Protein AF-A0A368GM92-F1 (afdb_monomer_lite)

Sequence (104 aa):
MFMFGYILSIFFFVFISDVSSAAGCPRLPEPEDGHIKYNSQLSSGTYEDGTIAKLWCELNRKEGPMYTTCVDGYWDPPELAKCERKGPKRRRFASAHVDLANIS

Structure (mmCIF, N/CA/C/O backbone):
data_AF-A0A368GM92-F1
#
_entry.id   AF-A0A368GM92-F1
#
loop_
_atom_site.group_PDB
_atom_site.id
_atom_site.type_symbol
_atom_site.label_atom_id
_atom_site.label_alt_id
_atom_site.label_comp_id
_atom_site.label_asym_id
_atom_site.label_entity_id
_atom_site.label_seq_id
_atom_site.pdbx_PDB_ins_code
_atom_site.Cartn_x
_atom_site.Cartn_y
_atom_site.Cartn_z
_atom_site.occupancy
_atom_site.B_iso_or_equiv
_atom_site.auth_seq_id
_atom_site.auth_comp_id
_atom_site.auth_asym_id
_atom_site.auth_atom_id
_atom_site.pdbx_PDB_model_num
ATOM 1 N N . MET A 1 1 ? 30.277 -4.573 -42.060 1.00 54.50 1 MET A N 1
ATOM 2 C CA . MET A 1 1 ? 30.085 -3.346 -41.252 1.00 54.50 1 MET A CA 1
ATOM 3 C C . MET A 1 1 ? 28.618 -2.917 -41.082 1.00 54.50 1 MET A C 1
ATOM 5 O O . MET A 1 1 ? 28.375 -2.046 -40.268 1.00 54.50 1 MET A O 1
ATOM 9 N N . PHE A 1 2 ? 27.640 -3.534 -41.770 1.00 51.84 2 PHE A N 1
ATOM 10 C CA . PHE A 1 2 ? 26.208 -3.179 -41.649 1.00 51.84 2 PHE A CA 1
ATOM 11 C C . PHE A 1 2 ? 25.396 -4.092 -40.711 1.00 51.84 2 PHE A C 1
ATOM 13 O O . PHE A 1 2 ? 24.411 -3.657 -40.125 1.00 51.84 2 PHE A O 1
ATOM 20 N N . MET A 1 3 ? 25.845 -5.334 -40.504 1.00 57.88 3 MET A N 1
ATOM 21 C CA . MET A 1 3 ? 25.155 -6.300 -39.636 1.00 57.88 3 MET A CA 1
ATOM 22 C C . MET A 1 3 ? 25.250 -5.941 -38.147 1.00 57.88 3 MET A C 1
ATOM 24 O O . MET A 1 3 ? 24.280 -6.107 -37.421 1.00 57.88 3 MET A O 1
ATOM 28 N N . PHE A 1 4 ? 26.372 -5.366 -37.698 1.00 58.12 4 PHE A N 1
ATOM 29 C CA . PHE A 1 4 ? 26.529 -4.913 -36.308 1.00 58.12 4 PHE A CA 1
ATOM 30 C C . PHE A 1 4 ? 25.575 -3.766 -35.947 1.00 58.12 4 PHE A C 1
ATOM 32 O O . PHE A 1 4 ? 25.064 -3.737 -34.834 1.00 58.12 4 PHE A O 1
ATOM 39 N N . GLY A 1 5 ? 25.283 -2.865 -36.893 1.00 66.75 5 GLY A N 1
ATOM 40 C CA . GLY A 1 5 ? 24.309 -1.788 -36.690 1.00 66.75 5 GLY A CA 1
ATOM 41 C C . GLY A 1 5 ? 22.873 -2.305 -36.595 1.00 66.75 5 GLY A C 1
ATOM 42 O O . GLY A 1 5 ? 22.107 -1.831 -35.764 1.00 66.75 5 GLY A O 1
ATOM 43 N N . TYR A 1 6 ? 22.528 -3.325 -37.388 1.00 71.25 6 TYR A N 1
ATOM 44 C CA . TYR A 1 6 ? 21.219 -3.976 -37.321 1.00 71.25 6 TYR A CA 1
ATOM 45 C C . TYR A 1 6 ? 21.043 -4.769 -36.023 1.00 71.25 6 TYR A C 1
ATOM 47 O O . TYR A 1 6 ? 20.008 -4.658 -35.378 1.00 71.25 6 TYR A O 1
ATOM 55 N N . ILE A 1 7 ? 22.081 -5.490 -35.587 1.00 71.50 7 ILE A N 1
ATOM 56 C CA . ILE A 1 7 ? 22.081 -6.213 -34.310 1.00 71.50 7 ILE A CA 1
ATOM 57 C C . ILE A 1 7 ? 21.937 -5.228 -33.144 1.00 71.50 7 ILE A C 1
ATOM 59 O O . ILE A 1 7 ? 21.058 -5.421 -32.319 1.00 71.50 7 ILE A O 1
ATOM 63 N N . LEU A 1 8 ? 22.711 -4.136 -33.100 1.00 69.69 8 LEU A N 1
ATOM 64 C CA . LEU A 1 8 ? 22.563 -3.103 -32.064 1.00 69.69 8 LEU A CA 1
ATOM 65 C C . LEU A 1 8 ? 21.188 -2.423 -32.106 1.00 69.69 8 LEU A C 1
ATOM 67 O O . LEU A 1 8 ? 20.628 -2.138 -31.055 1.00 69.69 8 LEU A O 1
ATOM 71 N N . SER A 1 9 ? 20.622 -2.207 -33.297 1.00 75.19 9 SER A N 1
ATOM 72 C CA . SER A 1 9 ? 19.274 -1.657 -33.451 1.00 75.19 9 SER A CA 1
ATOM 73 C C . SER A 1 9 ? 18.209 -2.624 -32.934 1.00 75.19 9 SER A C 1
ATOM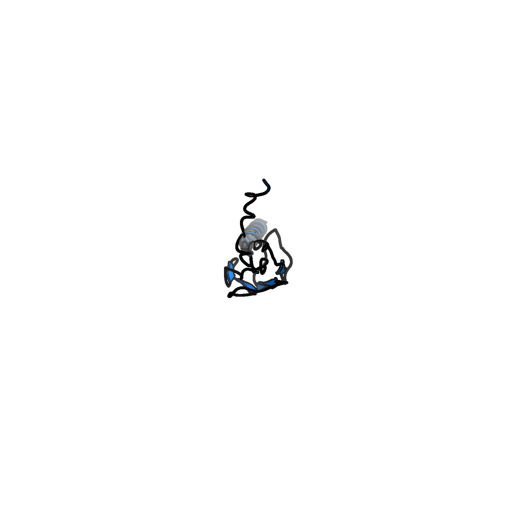 75 O O . SER A 1 9 ? 17.349 -2.200 -32.174 1.00 75.19 9 SER A O 1
ATOM 77 N N . ILE A 1 10 ? 18.294 -3.917 -33.255 1.00 73.44 10 ILE A N 1
ATOM 78 C CA . ILE A 1 10 ? 17.381 -4.938 -32.725 1.00 73.44 10 ILE A CA 1
ATOM 79 C C . ILE A 1 10 ? 17.542 -5.066 -31.215 1.00 73.44 10 ILE A C 1
ATOM 81 O O . ILE A 1 10 ? 16.542 -5.088 -30.513 1.00 73.44 10 ILE A O 1
ATOM 85 N N . PHE A 1 11 ? 18.772 -5.106 -30.700 1.00 69.44 11 PHE A N 1
ATOM 86 C CA . PHE A 1 11 ? 19.016 -5.144 -29.260 1.00 69.44 11 PHE A CA 1
ATOM 87 C C . PHE A 1 11 ? 18.445 -3.910 -28.567 1.00 69.44 11 PHE A C 1
ATOM 89 O O . PHE A 1 11 ? 17.847 -4.070 -27.519 1.00 69.44 11 PHE A O 1
ATOM 96 N N . PHE A 1 12 ? 18.551 -2.718 -29.159 1.00 68.25 12 PHE A N 1
ATOM 97 C CA . PHE A 1 12 ? 17.944 -1.489 -28.643 1.00 68.25 12 PHE A CA 1
ATOM 98 C C . PHE A 1 12 ? 16.408 -1.533 -28.697 1.00 68.25 12 PHE A C 1
ATOM 100 O O . PHE A 1 12 ? 15.756 -1.180 -27.725 1.00 68.25 12 PHE A O 1
ATOM 107 N N . PHE A 1 13 ? 15.816 -2.028 -29.788 1.00 65.06 13 PHE A N 1
ATOM 108 C CA . PHE A 1 13 ? 14.363 -2.209 -29.908 1.00 65.06 13 PHE A CA 1
ATOM 109 C C . PHE A 1 13 ? 13.815 -3.257 -28.930 1.00 65.06 13 PHE A C 1
ATOM 111 O O . PHE A 1 13 ? 12.747 -3.052 -28.357 1.00 65.06 13 PHE A O 1
ATOM 118 N N . VAL A 1 14 ? 14.545 -4.353 -28.710 1.00 65.38 14 VAL A N 1
ATOM 119 C CA . VAL A 1 14 ? 14.199 -5.381 -27.720 1.00 65.38 14 VAL A CA 1
ATOM 120 C C . VAL A 1 14 ? 14.374 -4.824 -26.304 1.00 65.38 14 VAL A C 1
ATOM 122 O O . VAL A 1 14 ? 13.421 -4.930 -25.544 1.00 65.38 14 VAL A O 1
ATOM 125 N N . PHE A 1 15 ? 15.478 -4.113 -26.013 1.00 58.56 15 PHE A N 1
ATOM 126 C CA . PHE A 1 15 ? 15.723 -3.428 -24.728 1.00 58.56 15 PHE A CA 1
ATOM 127 C C . PHE A 1 15 ? 14.651 -2.391 -24.368 1.00 58.56 15 PHE A C 1
ATOM 129 O O . PHE A 1 15 ? 14.338 -2.172 -23.205 1.00 58.56 15 PHE A O 1
ATOM 136 N N . ILE A 1 16 ? 14.091 -1.700 -25.365 1.00 56.91 16 ILE A N 1
ATOM 137 C CA . ILE A 1 16 ? 13.002 -0.739 -25.133 1.00 56.91 16 ILE A CA 1
ATOM 138 C C . ILE A 1 16 ? 11.668 -1.464 -24.916 1.00 56.91 16 ILE A C 1
ATOM 140 O O . ILE A 1 16 ? 10.778 -0.912 -24.283 1.00 56.91 16 ILE A O 1
ATOM 144 N N . SER A 1 17 ? 11.513 -2.693 -25.411 1.00 51.81 17 SER A N 1
ATOM 145 C CA . SER A 1 17 ? 10.271 -3.463 -25.272 1.00 51.81 17 SER A CA 1
ATOM 146 C C . SER A 1 17 ? 10.161 -4.174 -23.918 1.00 51.81 17 SER A C 1
ATOM 148 O O . SER A 1 17 ? 9.051 -4.496 -23.502 1.00 51.81 17 SER A O 1
ATOM 150 N N . ASP A 1 18 ? 11.281 -4.393 -23.213 1.00 50.94 18 ASP A N 1
ATOM 151 C CA . ASP A 1 18 ? 11.298 -4.856 -21.817 1.00 50.94 18 ASP A CA 1
ATOM 152 C C . ASP A 1 18 ? 11.255 -3.734 -20.777 1.00 50.94 18 ASP A C 1
ATOM 154 O O . ASP A 1 18 ? 11.234 -4.027 -19.578 1.00 50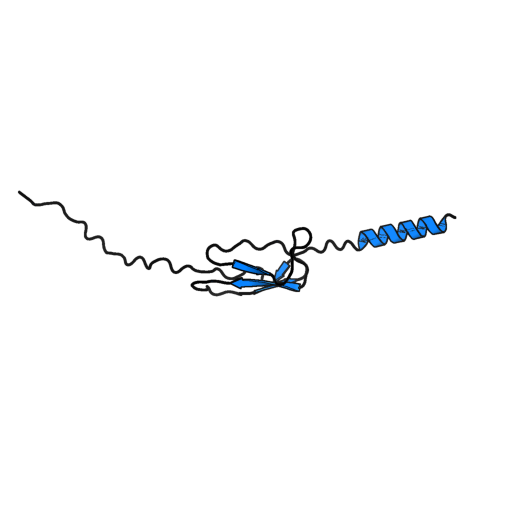.94 18 ASP A O 1
ATOM 158 N N . VAL A 1 19 ? 10.995 -2.486 -21.198 1.00 56.41 19 VAL A N 1
ATOM 159 C CA . VAL A 1 19 ? 10.126 -1.637 -20.378 1.00 56.41 19 VAL A CA 1
ATOM 160 C C . VAL A 1 19 ? 8.717 -2.230 -20.474 1.00 56.41 19 VAL A C 1
ATOM 162 O O . VAL A 1 19 ? 7.774 -1.668 -21.022 1.00 56.41 19 VAL A O 1
ATOM 165 N N . SER A 1 20 ? 8.559 -3.419 -19.880 1.00 52.44 20 SER A N 1
ATOM 166 C CA . SER A 1 20 ? 7.359 -3.686 -19.118 1.00 52.44 20 SER A CA 1
ATOM 167 C C . SER A 1 20 ? 7.230 -2.426 -18.294 1.00 52.44 20 SER A C 1
ATOM 169 O O . SER A 1 20 ? 8.059 -2.161 -17.423 1.00 52.44 20 SER A O 1
ATOM 171 N N . SER A 1 21 ? 6.304 -1.556 -18.680 1.00 55.44 21 SER A N 1
ATOM 172 C CA . SER A 1 21 ? 5.784 -0.563 -17.775 1.00 55.44 21 SER A CA 1
ATOM 173 C C . SER A 1 21 ? 5.344 -1.413 -16.605 1.00 55.44 21 SER A C 1
ATOM 175 O O . SER A 1 21 ? 4.285 -2.032 -16.682 1.00 55.44 21 SER A O 1
ATOM 177 N N . ALA A 1 22 ? 6.235 -1.590 -15.627 1.00 59.31 22 ALA A N 1
ATOM 178 C CA . ALA A 1 22 ? 5.928 -2.218 -14.374 1.00 59.31 22 ALA A CA 1
ATOM 179 C C . ALA A 1 22 ? 4.845 -1.293 -13.865 1.00 59.31 22 ALA A C 1
ATOM 181 O O . ALA A 1 22 ? 5.126 -0.180 -13.414 1.00 59.31 22 ALA A O 1
ATOM 182 N N . ALA A 1 23 ? 3.601 -1.666 -14.154 1.00 70.00 23 ALA A N 1
ATOM 183 C CA . ALA A 1 23 ? 2.439 -0.990 -13.661 1.00 70.00 23 ALA A CA 1
ATOM 184 C C . ALA A 1 23 ? 2.557 -1.286 -12.180 1.00 70.00 23 ALA A C 1
ATOM 186 O O . ALA A 1 23 ? 2.238 -2.372 -11.725 1.00 70.00 23 ALA A O 1
ATOM 187 N N . GLY A 1 24 ? 3.256 -0.414 -11.469 1.00 85.06 24 GLY A N 1
ATOM 188 C CA . GLY A 1 24 ? 3.388 -0.534 -10.045 1.00 85.06 24 GLY A CA 1
ATOM 189 C C . GLY A 1 24 ? 2.077 -0.080 -9.439 1.00 85.06 24 GLY A C 1
ATOM 190 O O . GLY A 1 24 ? 1.365 0.762 -9.999 1.00 85.06 24 GLY A O 1
ATOM 191 N N . CYS A 1 25 ? 1.754 -0.603 -8.269 1.00 89.81 25 CYS A N 1
ATOM 192 C CA . CYS A 1 25 ? 0.545 -0.183 -7.599 1.00 89.81 25 CYS A CA 1
ATOM 193 C C . CYS A 1 25 ? 0.666 1.283 -7.155 1.00 89.81 25 CYS A C 1
ATOM 195 O O . CYS A 1 25 ? 1.715 1.700 -6.639 1.00 89.81 25 CYS A O 1
ATOM 197 N N . PRO A 1 26 ? -0.393 2.092 -7.326 1.00 90.50 26 PRO A N 1
ATOM 198 C CA . PRO A 1 26 ? -0.382 3.479 -6.891 1.00 90.50 26 PRO A CA 1
ATOM 199 C C . PRO A 1 26 ? -0.311 3.560 -5.367 1.00 90.50 26 PRO A C 1
ATOM 201 O O . PRO A 1 26 ? -0.679 2.628 -4.650 1.00 90.50 26 PRO A O 1
ATOM 204 N N . ARG A 1 27 ? 0.124 4.703 -4.839 1.00 88.88 27 ARG A N 1
ATOM 205 C CA . ARG A 1 27 ? 0.107 4.925 -3.391 1.00 88.88 27 ARG A CA 1
ATOM 206 C C . ARG A 1 27 ? -1.331 4.905 -2.866 1.00 88.88 27 ARG A C 1
ATOM 208 O O . ARG A 1 27 ? -2.182 5.628 -3.380 1.00 88.88 27 ARG A O 1
ATOM 215 N N . LEU A 1 28 ? -1.590 4.103 -1.831 1.00 87.69 28 LEU A N 1
ATOM 216 C CA . LEU A 1 28 ? -2.894 4.095 -1.166 1.00 87.69 28 LEU A CA 1
ATOM 217 C C . LEU A 1 28 ? -3.098 5.411 -0.397 1.00 87.69 28 LEU A C 1
ATOM 219 O O . LEU A 1 28 ? -2.130 5.949 0.157 1.00 87.69 28 LEU A O 1
ATOM 223 N N . PRO A 1 29 ? -4.335 5.935 -0.347 1.00 85.38 29 PRO A N 1
ATOM 224 C CA . PRO A 1 29 ? -4.650 7.127 0.430 1.00 85.38 29 PRO A CA 1
ATOM 225 C C . PRO A 1 29 ? -4.394 6.884 1.922 1.00 85.38 29 PRO A C 1
ATOM 227 O O . PRO A 1 29 ? -4.712 5.819 2.453 1.00 85.38 29 PRO A O 1
ATOM 230 N N . GLU A 1 30 ? -3.821 7.88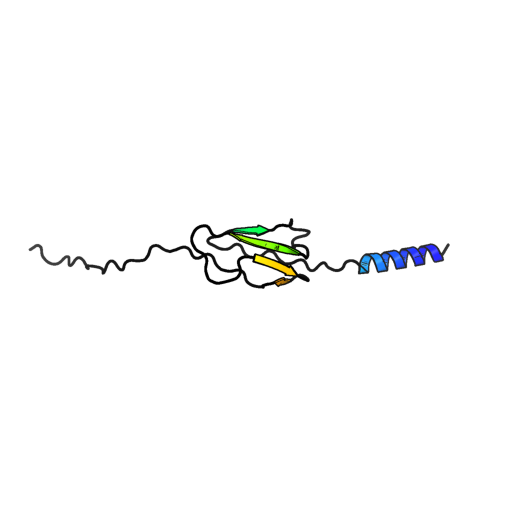2 2.597 1.00 81.06 30 GLU A N 1
ATOM 231 C CA . GLU A 1 30 ? -3.572 7.816 4.039 1.00 81.06 30 GLU A CA 1
ATOM 232 C C . GLU A 1 30 ? -4.921 7.831 4.795 1.00 81.06 30 GLU A C 1
ATOM 234 O O . GLU A 1 30 ? -5.763 8.692 4.523 1.00 81.06 30 GLU A O 1
ATOM 239 N N . PRO A 1 31 ? -5.172 6.886 5.715 1.00 79.38 31 PRO A N 1
ATOM 240 C CA . PRO A 1 31 ? -6.408 6.848 6.494 1.00 79.38 31 PRO A CA 1
ATOM 241 C C . PRO A 1 31 ? -6.412 7.914 7.607 1.00 79.38 31 PRO A C 1
ATOM 243 O O . PRO A 1 31 ? -5.379 8.197 8.199 1.00 79.38 31 PRO A O 1
ATOM 246 N N . GLU A 1 32 ? -7.584 8.472 7.945 1.00 75.88 32 GLU A N 1
ATOM 247 C CA . GLU A 1 32 ? -7.709 9.580 8.922 1.00 75.88 32 GLU A CA 1
ATOM 248 C C . GLU A 1 32 ? -7.259 9.229 10.356 1.00 75.88 32 GLU A C 1
ATOM 250 O O . GLU A 1 32 ? -6.811 10.104 11.091 1.00 75.88 32 GLU A O 1
ATOM 255 N N . ASP A 1 33 ? -7.363 7.958 10.755 1.00 78.25 33 ASP A N 1
ATOM 256 C CA . ASP A 1 33 ? -7.081 7.481 12.121 1.00 78.25 33 ASP A CA 1
ATOM 257 C C . ASP A 1 33 ? -6.139 6.257 12.131 1.00 78.25 33 ASP A C 1
ATOM 259 O O . ASP A 1 33 ? -6.220 5.373 12.994 1.00 78.25 33 ASP A O 1
ATOM 263 N N . GLY A 1 34 ? -5.265 6.162 11.128 1.00 82.31 34 GLY A N 1
ATOM 264 C CA . GLY A 1 34 ? -4.285 5.088 11.008 1.00 82.31 34 GLY A CA 1
ATOM 265 C C . GLY A 1 34 ? -3.097 5.478 10.141 1.00 82.31 34 GLY A C 1
ATOM 266 O O . GLY A 1 34 ? -3.021 6.590 9.635 1.00 82.31 34 GLY A O 1
ATOM 267 N N . HIS A 1 35 ? -2.176 4.541 9.950 1.00 87.94 35 HIS A N 1
ATOM 268 C CA . HIS A 1 35 ? -1.074 4.703 9.006 1.00 87.94 35 HIS A CA 1
ATOM 269 C C . HIS A 1 35 ? -0.832 3.408 8.234 1.00 87.94 35 HIS A C 1
ATOM 271 O O . HIS A 1 35 ? -0.993 2.306 8.772 1.00 87.94 35 HIS A O 1
ATOM 277 N N . ILE A 1 36 ? -0.444 3.529 6.965 1.00 90.38 36 ILE A N 1
ATOM 278 C CA . ILE A 1 36 ? -0.143 2.376 6.106 1.00 90.38 36 ILE A CA 1
ATOM 279 C C . ILE A 1 36 ? 1.372 2.163 6.056 1.00 90.38 36 ILE A C 1
ATOM 281 O O . ILE A 1 36 ? 2.134 3.055 5.689 1.00 90.38 36 ILE A O 1
ATOM 285 N N . LYS A 1 37 ? 1.822 0.956 6.409 1.00 91.38 37 LYS A N 1
ATOM 286 C CA . LYS A 1 37 ? 3.222 0.534 6.288 1.00 91.38 37 LYS A CA 1
ATOM 287 C C . LYS A 1 37 ? 3.405 -0.360 5.077 1.00 91.38 37 LYS A C 1
ATOM 289 O O . LYS A 1 37 ? 2.761 -1.399 4.972 1.00 91.38 37 LYS A O 1
ATOM 294 N N . TYR A 1 38 ? 4.335 0.015 4.217 1.00 92.50 38 TYR A N 1
ATOM 295 C CA . TYR A 1 38 ? 4.713 -0.761 3.045 1.00 92.50 38 TYR A CA 1
ATOM 296 C C . TYR A 1 38 ? 5.986 -1.549 3.345 1.00 92.50 38 TYR A C 1
ATOM 298 O O . TYR A 1 38 ? 6.883 -1.046 4.021 1.00 92.50 38 TYR A O 1
ATOM 306 N N . ASN A 1 39 ? 6.062 -2.786 2.857 1.00 92.75 39 ASN A N 1
ATOM 307 C CA . ASN A 1 39 ? 7.274 -3.605 2.953 1.00 92.75 39 ASN A CA 1
ATOM 308 C C . ASN A 1 39 ? 8.355 -3.194 1.936 1.00 92.75 39 ASN A C 1
ATOM 310 O O . ASN A 1 39 ? 9.526 -3.503 2.127 1.00 92.75 39 ASN A O 1
ATOM 314 N N . SER A 1 40 ? 7.963 -2.509 0.860 1.00 89.44 40 SER A N 1
ATOM 315 C CA . SER A 1 40 ? 8.871 -2.064 -0.197 1.00 89.44 40 SER A CA 1
ATOM 316 C C . SER A 1 40 ? 8.975 -0.542 -0.246 1.00 89.44 40 SER A C 1
ATOM 318 O O . SER A 1 40 ? 8.101 0.181 0.246 1.00 89.44 40 SER A O 1
ATOM 320 N N . GLN A 1 41 ? 10.059 -0.061 -0.849 1.00 85.81 41 GLN A N 1
ATOM 321 C CA . GLN A 1 41 ? 10.256 1.354 -1.133 1.00 85.81 41 GLN A CA 1
ATOM 322 C C . GLN A 1 41 ? 9.481 1.751 -2.390 1.00 85.81 41 GLN A C 1
ATOM 324 O O . GLN A 1 41 ? 9.259 0.946 -3.290 1.00 85.81 41 GLN A O 1
ATOM 329 N N . LEU A 1 42 ? 9.066 3.015 -2.442 1.00 85.81 42 LEU A N 1
ATOM 330 C CA . LEU A 1 42 ? 8.384 3.555 -3.609 1.00 85.81 42 LEU A CA 1
ATOM 331 C C . LEU A 1 42 ? 9.403 3.730 -4.746 1.00 85.81 42 LEU A C 1
ATOM 333 O O . LEU A 1 42 ? 10.338 4.521 -4.614 1.00 85.81 42 LEU A O 1
ATOM 337 N N . SER A 1 43 ? 9.212 3.012 -5.849 1.00 81.00 43 SER A N 1
ATOM 338 C CA . SER A 1 43 ? 10.075 3.054 -7.029 1.00 81.00 43 SER A CA 1
ATOM 339 C C . SER A 1 43 ? 9.393 3.884 -8.113 1.00 81.00 43 SER A C 1
ATOM 341 O O . SER A 1 43 ? 8.278 3.589 -8.539 1.00 81.00 43 SER A O 1
ATOM 343 N N . SER A 1 44 ? 10.022 4.984 -8.531 1.00 81.12 44 SER A N 1
ATOM 344 C CA . SER A 1 44 ? 9.506 5.840 -9.616 1.00 81.12 44 SER A CA 1
ATOM 345 C C . SER A 1 44 ? 8.054 6.330 -9.423 1.00 81.12 44 SER A C 1
ATOM 347 O O . SER A 1 44 ? 7.338 6.571 -10.389 1.00 81.12 44 SER A O 1
ATOM 349 N N . GLY A 1 45 ? 7.607 6.482 -8.169 1.00 83.31 45 GLY A N 1
ATOM 350 C CA . GLY A 1 45 ? 6.253 6.942 -7.828 1.00 83.31 45 GLY A CA 1
ATOM 351 C C . GLY A 1 45 ? 5.193 5.841 -7.683 1.00 83.31 45 GLY A C 1
ATOM 352 O O . GLY A 1 45 ? 4.055 6.157 -7.341 1.00 83.31 45 GLY A O 1
ATOM 353 N N . THR A 1 46 ? 5.556 4.569 -7.867 1.00 88.75 46 THR A N 1
ATOM 354 C CA . THR A 1 46 ? 4.665 3.408 -7.693 1.00 88.75 46 THR A CA 1
ATOM 355 C C . THR A 1 46 ? 5.330 2.301 -6.868 1.00 88.75 46 THR A C 1
ATOM 357 O O . THR A 1 46 ? 6.534 2.338 -6.610 1.00 88.75 46 THR A O 1
ATOM 360 N N . TYR A 1 47 ? 4.543 1.347 -6.374 1.00 90.38 47 TYR A N 1
ATOM 361 C CA . TYR A 1 47 ? 5.048 0.183 -5.647 1.00 90.38 47 TYR A CA 1
ATOM 362 C C . TYR A 1 47 ? 5.230 -1.000 -6.588 1.00 90.38 47 TYR A C 1
ATOM 364 O O . TYR A 1 47 ? 4.338 -1.297 -7.374 1.00 90.38 47 TYR A O 1
ATOM 372 N N . GLU A 1 48 ? 6.363 -1.688 -6.490 1.00 89.56 48 GLU A N 1
ATOM 373 C CA . GLU A 1 48 ? 6.618 -2.884 -7.296 1.00 89.56 48 GLU A CA 1
ATOM 374 C C . GLU A 1 48 ? 5.657 -4.026 -6.936 1.00 89.56 48 GLU A C 1
ATOM 376 O O . GLU A 1 48 ? 5.135 -4.096 -5.814 1.00 89.56 48 GLU A O 1
ATOM 381 N N . ASP A 1 49 ? 5.446 -4.927 -7.894 1.00 89.81 49 ASP A N 1
ATOM 382 C CA . ASP A 1 49 ? 4.693 -6.162 -7.692 1.00 89.81 49 ASP A CA 1
ATOM 383 C C . ASP A 1 49 ? 5.229 -6.958 -6.486 1.00 89.81 49 ASP A C 1
ATOM 385 O O . ASP A 1 49 ? 6.423 -6.948 -6.178 1.00 89.81 49 ASP A O 1
ATOM 389 N N . GLY A 1 50 ? 4.329 -7.587 -5.734 1.00 90.19 50 GLY A N 1
ATOM 390 C CA . GLY A 1 50 ? 4.645 -8.276 -4.485 1.00 90.19 50 GLY A CA 1
ATOM 391 C C . GLY A 1 50 ? 4.822 -7.351 -3.276 1.00 90.19 50 GLY A C 1
ATOM 392 O O . GLY A 1 50 ? 5.041 -7.829 -2.158 1.00 90.19 50 GLY A O 1
ATOM 393 N N . THR A 1 51 ? 4.695 -6.027 -3.435 1.00 92.94 51 THR A N 1
ATOM 394 C CA . THR A 1 51 ? 4.691 -5.112 -2.287 1.00 92.94 51 THR A CA 1
ATOM 395 C C . THR A 1 51 ? 3.481 -5.374 -1.400 1.00 92.94 51 THR A C 1
ATOM 397 O O . THR A 1 51 ? 2.344 -5.322 -1.851 1.00 92.94 51 THR A O 1
ATOM 400 N N . ILE A 1 52 ? 3.717 -5.570 -0.103 1.00 93.62 52 ILE A N 1
ATOM 401 C CA . ILE A 1 52 ? 2.649 -5.717 0.889 1.00 93.62 52 ILE A CA 1
ATOM 402 C C . ILE A 1 52 ? 2.452 -4.386 1.614 1.00 93.62 52 ILE A C 1
ATOM 404 O O . ILE A 1 52 ? 3.388 -3.865 2.231 1.00 93.62 52 ILE A O 1
ATOM 408 N N . ALA A 1 53 ? 1.228 -3.866 1.579 1.00 93.12 53 ALA A N 1
ATOM 409 C CA . ALA A 1 53 ? 0.786 -2.718 2.358 1.00 93.12 53 ALA A CA 1
ATOM 410 C C . ALA A 1 53 ? -0.030 -3.199 3.565 1.00 93.12 53 ALA A C 1
ATOM 412 O O . ALA A 1 53 ? -1.015 -3.920 3.421 1.00 93.12 53 ALA A O 1
ATOM 413 N N . LYS A 1 54 ? 0.386 -2.812 4.772 1.00 91.69 54 LYS A N 1
ATOM 414 C CA . LYS A 1 54 ? -0.237 -3.186 6.045 1.00 91.69 54 LYS A CA 1
ATOM 415 C C . LYS A 1 54 ? -0.802 -1.953 6.738 1.00 91.69 54 LYS A C 1
ATOM 417 O O . LYS A 1 54 ? -0.064 -1.026 7.064 1.00 91.69 54 LYS A O 1
ATOM 422 N N . LEU A 1 55 ? -2.096 -1.977 7.017 1.00 90.00 55 LEU A N 1
ATOM 423 C CA . LEU A 1 55 ? -2.795 -0.948 7.770 1.00 90.00 55 LEU A CA 1
ATOM 424 C C . LEU A 1 55 ? -2.571 -1.119 9.277 1.00 90.00 55 LEU A C 1
ATOM 426 O O . LEU A 1 55 ? -2.787 -2.199 9.838 1.00 90.00 55 LEU A O 1
ATOM 430 N N . TRP A 1 56 ? -2.196 -0.029 9.941 1.00 86.50 56 TRP A N 1
ATOM 431 C CA . TRP A 1 56 ? -2.102 0.064 11.392 1.00 86.50 56 TRP A CA 1
ATOM 432 C C . TRP A 1 56 ? -3.120 1.073 11.934 1.00 86.50 56 TRP A C 1
ATOM 434 O O . TRP A 1 56 ? -3.127 2.228 11.518 1.00 86.50 56 TRP A O 1
ATOM 444 N N . CYS A 1 57 ? -3.958 0.642 12.881 1.00 85.19 57 CYS A N 1
ATOM 445 C CA . CYS A 1 57 ? -4.935 1.492 13.569 1.00 85.19 57 CYS A CA 1
ATOM 446 C C . CYS A 1 57 ? -4.609 1.542 15.069 1.00 85.19 57 CYS A C 1
ATOM 448 O O . CYS A 1 57 ? -4.359 0.497 15.669 1.00 85.19 57 CYS A O 1
ATOM 450 N N . GLU A 1 58 ? -4.665 2.723 15.686 1.00 77.75 58 GLU A N 1
ATOM 451 C CA . GLU A 1 58 ? -4.330 2.908 17.112 1.00 77.75 58 GLU A CA 1
ATOM 452 C C . GLU A 1 58 ? -5.511 2.665 18.065 1.00 77.75 58 GLU A C 1
ATOM 454 O O . GLU A 1 58 ? -5.311 2.307 19.223 1.00 77.75 58 GLU A O 1
ATOM 459 N N . LEU A 1 59 ? -6.748 2.853 17.591 1.00 75.25 59 LEU A N 1
ATOM 460 C CA . LEU A 1 59 ? -7.945 2.836 18.438 1.00 75.25 59 LEU A CA 1
ATOM 461 C C . LEU A 1 59 ? -8.801 1.590 18.231 1.00 75.25 59 LEU A C 1
ATOM 463 O O . LEU A 1 59 ? -8.880 0.725 19.099 1.00 75.25 59 LEU A O 1
ATOM 467 N N . ASN A 1 60 ? -9.528 1.541 17.114 1.00 71.31 60 ASN A N 1
ATOM 468 C CA . ASN A 1 60 ? -10.405 0.435 16.761 1.00 71.31 60 ASN A CA 1
ATOM 469 C C . ASN A 1 60 ? -10.397 0.258 15.241 1.00 71.31 60 ASN A C 1
ATOM 471 O O . ASN A 1 60 ? -10.138 1.181 14.465 1.00 71.31 60 ASN A O 1
ATOM 475 N N . ARG A 1 61 ? -10.679 -0.971 14.838 1.00 73.69 61 ARG A N 1
ATOM 476 C CA . ARG A 1 61 ? -10.610 -1.465 13.472 1.00 73.69 61 ARG A CA 1
ATOM 477 C C . ARG A 1 61 ? -12.022 -1.817 13.018 1.00 73.69 61 ARG A C 1
ATOM 479 O O . ARG A 1 61 ? -12.717 -2.506 13.761 1.00 73.69 61 ARG A O 1
ATOM 486 N N . LYS A 1 62 ? -12.431 -1.389 11.823 1.00 74.81 62 LYS A N 1
ATOM 487 C CA . LYS A 1 62 ? -13.678 -1.858 11.202 1.00 74.81 62 LYS A CA 1
ATOM 488 C C . LYS A 1 62 ? -13.478 -3.214 10.510 1.00 74.81 62 LYS A C 1
ATOM 490 O O . LYS A 1 62 ? -12.349 -3.606 10.222 1.00 74.81 62 LYS A O 1
ATOM 495 N N . GLU A 1 63 ? -14.566 -3.926 10.239 1.00 76.88 63 GLU A N 1
ATOM 496 C CA . GLU A 1 63 ? -14.547 -5.147 9.426 1.00 76.88 63 GLU A CA 1
ATOM 497 C C . GLU A 1 63 ? -13.965 -4.872 8.030 1.00 76.88 63 GLU A C 1
ATOM 499 O O . GLU A 1 63 ? -14.360 -3.917 7.358 1.00 76.88 63 GLU A O 1
ATOM 504 N N . GLY A 1 64 ? -12.991 -5.691 7.629 1.00 81.56 64 GLY A N 1
ATOM 505 C CA . GLY A 1 64 ? -12.284 -5.590 6.355 1.00 81.56 64 GLY A CA 1
ATOM 506 C C . GLY A 1 64 ? -10.836 -6.099 6.435 1.00 81.56 64 GLY A C 1
ATOM 507 O O . GLY A 1 64 ? -10.331 -6.394 7.526 1.00 81.56 64 GLY A O 1
ATOM 508 N N . PRO A 1 65 ? -10.147 -6.203 5.288 1.00 86.56 65 PRO A N 1
ATOM 509 C CA . PRO A 1 65 ? -8.762 -6.656 5.218 1.00 86.56 65 PRO A CA 1
ATOM 510 C C . PRO A 1 65 ? -7.789 -5.597 5.763 1.00 86.56 65 PRO A C 1
ATOM 512 O O . PRO A 1 65 ? -7.922 -4.399 5.523 1.00 86.56 65 PRO A O 1
ATOM 515 N N . MET A 1 66 ? -6.793 -6.050 6.529 1.00 88.38 66 MET A N 1
ATOM 516 C CA . MET A 1 66 ? -5.728 -5.204 7.109 1.00 88.38 66 MET A CA 1
ATOM 517 C C . MET A 1 66 ? -4.501 -5.070 6.227 1.00 88.38 66 MET A C 1
ATOM 519 O O . MET A 1 66 ? -3.594 -4.299 6.532 1.00 88.38 66 MET A O 1
ATOM 523 N N . TYR A 1 67 ? -4.408 -5.928 5.229 1.00 91.88 67 TYR A N 1
ATOM 524 C CA . TYR A 1 67 ? -3.264 -6.035 4.359 1.00 91.88 67 TYR A CA 1
ATOM 525 C C . TYR A 1 67 ? -3.769 -6.156 2.933 1.00 91.88 67 TYR A C 1
ATOM 527 O O . TYR A 1 67 ? -4.843 -6.708 2.698 1.00 91.88 67 TYR A O 1
ATOM 535 N N . THR A 1 68 ? -2.984 -5.625 2.013 1.00 93.94 68 THR A N 1
ATOM 536 C CA . THR A 1 68 ? -3.180 -5.784 0.580 1.00 93.94 68 THR A CA 1
ATOM 537 C C . THR A 1 68 ? -1.825 -5.984 -0.075 1.00 93.94 68 THR A C 1
ATOM 539 O O . THR A 1 68 ? -0.806 -5.487 0.421 1.00 93.94 68 THR A O 1
ATOM 542 N N . THR A 1 69 ? -1.809 -6.776 -1.135 1.00 94.38 69 THR A N 1
ATOM 543 C CA . THR A 1 69 ? -0.610 -7.112 -1.892 1.00 94.38 69 THR A CA 1
ATOM 544 C C . THR A 1 69 ? -0.728 -6.491 -3.268 1.00 94.38 69 THR A C 1
ATOM 546 O O . THR A 1 69 ? -1.787 -6.546 -3.884 1.00 94.38 69 THR A O 1
ATOM 549 N N . CYS A 1 70 ? 0.348 -5.881 -3.744 1.00 92.81 70 CYS A N 1
ATOM 550 C CA . CYS A 1 70 ? 0.427 -5.423 -5.117 1.00 92.81 70 CYS A CA 1
ATOM 551 C C . CYS A 1 70 ? 0.581 -6.640 -6.030 1.00 92.81 70 CYS A C 1
ATOM 553 O O . CYS A 1 70 ? 1.554 -7.376 -5.881 1.00 92.81 70 CYS A O 1
ATOM 555 N N . VAL A 1 71 ? -0.384 -6.862 -6.918 1.00 91.38 71 VAL A N 1
ATOM 556 C CA . VAL A 1 71 ? -0.398 -7.956 -7.890 1.00 91.38 71 VAL A CA 1
ATOM 557 C C .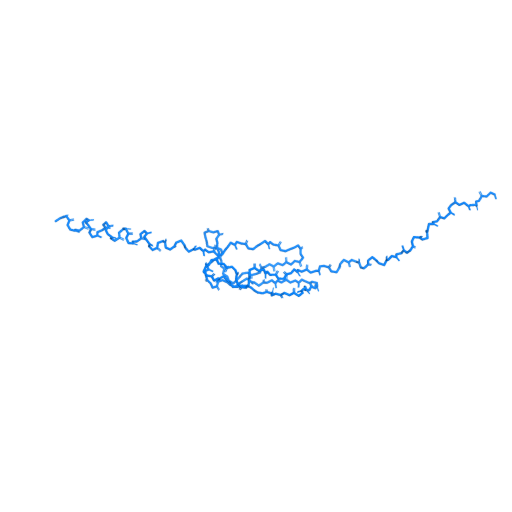 VAL A 1 71 ? -0.749 -7.376 -9.256 1.00 91.38 71 VAL A C 1
ATOM 559 O O . VAL A 1 71 ? -1.826 -6.809 -9.435 1.00 91.38 71 VAL A O 1
ATOM 562 N N . ASP A 1 72 ? 0.168 -7.493 -10.212 1.00 88.19 72 ASP A N 1
ATOM 563 C CA . ASP A 1 72 ? 0.031 -7.009 -11.592 1.00 88.19 72 ASP A CA 1
ATOM 564 C C . ASP A 1 72 ? -0.342 -5.509 -11.668 1.00 88.19 72 ASP A C 1
ATOM 566 O O . ASP A 1 72 ? -1.094 -5.060 -12.527 1.00 88.19 72 ASP A O 1
ATOM 570 N N . GLY A 1 73 ? 0.133 -4.711 -10.704 1.00 87.44 73 GLY A N 1
ATOM 571 C CA . GLY A 1 73 ? -0.165 -3.274 -10.615 1.00 87.44 73 GLY A CA 1
ATOM 572 C C . GLY A 1 73 ? -1.487 -2.894 -9.965 1.00 87.44 73 GLY A C 1
ATOM 573 O O . GLY A 1 73 ? -1.811 -1.706 -9.868 1.00 87.44 73 GLY A O 1
ATOM 574 N N . TYR A 1 74 ? -2.216 -3.875 -9.442 1.00 90.12 74 TYR A N 1
ATOM 575 C CA . TYR A 1 74 ? -3.434 -3.666 -8.676 1.00 90.12 74 TYR A CA 1
ATOM 576 C C . TYR A 1 74 ? -3.253 -4.119 -7.230 1.00 90.12 74 TYR A C 1
ATOM 578 O O . TYR A 1 74 ? -2.556 -5.082 -6.929 1.00 90.12 74 TYR A O 1
ATOM 586 N N . TRP A 1 75 ? -3.893 -3.408 -6.308 1.00 92.19 75 TRP A N 1
ATOM 587 C CA . TRP A 1 75 ? -3.958 -3.842 -4.917 1.00 92.19 75 TRP A CA 1
ATOM 588 C C . TRP A 1 75 ? -4.978 -4.977 -4.793 1.00 92.19 75 TRP A C 1
ATOM 590 O O . TRP A 1 75 ? -6.134 -4.795 -5.169 1.00 92.19 75 TRP A O 1
ATOM 600 N N . ASP A 1 76 ? -4.567 -6.123 -4.253 1.00 92.06 76 ASP A N 1
ATOM 601 C CA . ASP A 1 76 ? -5.444 -7.246 -3.925 1.00 92.06 76 ASP A CA 1
ATOM 602 C C . ASP A 1 76 ? -5.353 -7.598 -2.426 1.00 92.06 76 ASP A C 1
ATOM 604 O O . ASP A 1 76 ? -4.289 -7.999 -1.932 1.00 92.06 76 ASP A O 1
ATOM 608 N N . PRO A 1 77 ? -6.449 -7.433 -1.662 1.00 91.50 77 PRO A N 1
ATOM 609 C CA . PRO A 1 77 ? -7.729 -6.832 -2.059 1.00 91.50 77 PRO A CA 1
ATOM 610 C C . PRO A 1 77 ? -7.623 -5.320 -2.379 1.00 91.50 77 PRO A C 1
ATOM 612 O O . PRO A 1 77 ? -6.760 -4.638 -1.816 1.00 91.50 77 PRO A O 1
ATOM 615 N N . PRO A 1 78 ? -8.518 -4.765 -3.223 1.00 87.06 78 PRO A N 1
ATOM 616 C CA . PRO A 1 78 ? -8.429 -3.377 -3.705 1.00 87.06 78 PRO A CA 1
ATOM 617 C C . PRO A 1 78 ? -8.731 -2.327 -2.638 1.00 87.06 78 PRO A C 1
ATOM 619 O O . PRO A 1 78 ? -8.307 -1.178 -2.753 1.00 87.06 78 PRO A O 1
ATOM 622 N N . GLU A 1 79 ? -9.451 -2.713 -1.588 1.00 85.00 79 GLU A N 1
ATOM 623 C CA . GLU A 1 79 ? -9.807 -1.833 -0.485 1.00 85.00 79 GLU A CA 1
ATOM 624 C C . GLU A 1 79 ? -9.239 -2.371 0.824 1.00 85.00 79 GLU A C 1
ATOM 626 O O . GLU A 1 79 ? -9.416 -3.540 1.164 1.00 85.00 79 GLU A O 1
ATOM 631 N N . LEU A 1 80 ? -8.589 -1.492 1.585 1.00 87.88 80 LEU A N 1
ATOM 632 C CA . LEU A 1 80 ? -8.226 -1.737 2.977 1.00 87.88 80 LEU A CA 1
ATOM 633 C C . LEU A 1 80 ? -9.386 -1.353 3.903 1.00 87.88 80 LEU A C 1
ATOM 635 O O . LEU A 1 80 ? -10.219 -0.499 3.588 1.00 87.88 80 LEU A O 1
ATOM 639 N N . ALA A 1 81 ? -9.414 -1.951 5.092 1.00 85.88 81 ALA A N 1
ATOM 640 C CA . ALA A 1 81 ? -10.337 -1.549 6.143 1.00 85.88 81 ALA A CA 1
ATOM 641 C C . ALA A 1 81 ? -10.158 -0.071 6.539 1.00 85.88 81 ALA A C 1
ATOM 643 O O . ALA A 1 81 ? -9.105 0.535 6.353 1.00 85.88 81 ALA A O 1
ATOM 644 N N . LYS A 1 82 ? -11.186 0.502 7.169 1.00 83.00 82 LYS A N 1
ATOM 645 C CA . LYS A 1 82 ? -11.116 1.848 7.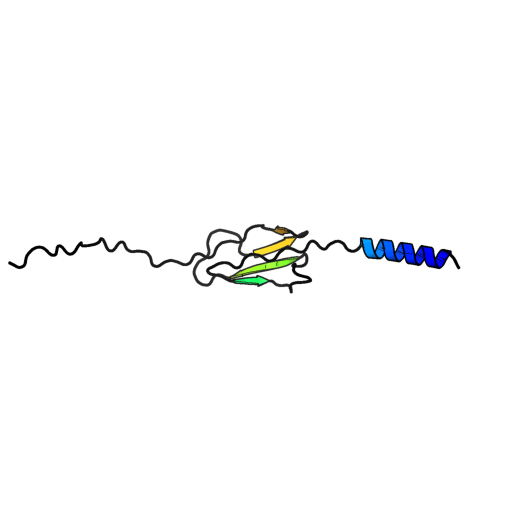751 1.00 83.00 82 LYS A CA 1
ATOM 646 C C . LYS A 1 82 ? -10.851 1.758 9.252 1.00 83.00 82 LYS A C 1
ATOM 648 O O . LYS A 1 82 ? -11.442 0.922 9.944 1.00 83.00 82 LYS A O 1
ATOM 653 N N . CYS A 1 83 ? -9.974 2.620 9.756 1.00 82.94 83 CYS A N 1
ATOM 654 C CA . CYS A 1 83 ? -9.825 2.813 11.193 1.00 82.94 83 CYS A CA 1
ATOM 655 C C . CYS A 1 83 ? -11.027 3.624 11.694 1.00 82.94 83 CYS A C 1
ATOM 657 O O . CYS A 1 83 ? -11.388 4.633 11.094 1.00 82.94 83 CYS A O 1
ATOM 659 N N . GLU A 1 84 ? -11.677 3.161 12.761 1.00 74.88 84 GLU A N 1
ATOM 660 C CA . GLU A 1 84 ? -12.771 3.899 13.389 1.00 74.88 84 GLU A CA 1
ATOM 661 C C . GLU A 1 84 ? -12.247 4.516 14.681 1.00 74.88 84 GLU A C 1
ATOM 663 O O . GLU A 1 84 ? -11.977 3.825 15.674 1.00 74.88 84 GLU A O 1
ATOM 668 N N . ARG A 1 85 ? -12.131 5.845 14.700 1.00 68.25 85 ARG A N 1
ATOM 669 C CA . ARG A 1 85 ? -12.041 6.551 15.968 1.00 68.25 85 ARG A CA 1
ATOM 670 C C . ARG A 1 85 ? -13.373 6.379 16.673 1.00 68.25 85 ARG A C 1
ATOM 672 O O . ARG A 1 85 ? -14.405 6.842 16.190 1.00 68.25 85 ARG A O 1
ATOM 679 N N . LYS A 1 86 ? -13.356 5.746 17.852 1.00 62.97 86 LYS A N 1
ATOM 680 C CA . LYS A 1 86 ? -14.461 5.881 18.804 1.00 62.97 86 LYS A CA 1
ATOM 681 C C . LYS A 1 86 ? -14.575 7.370 19.101 1.00 62.97 86 LYS A C 1
ATOM 683 O O . LYS A 1 86 ? -13.860 7.894 19.951 1.00 62.97 86 LYS A O 1
ATOM 688 N N . GLY A 1 87 ? -15.454 8.059 18.375 1.00 63.66 87 GLY A N 1
ATOM 689 C CA . GLY A 1 87 ? -15.889 9.384 18.769 1.00 63.66 87 GLY A CA 1
ATOM 690 C C . GLY A 1 87 ? -16.355 9.300 20.222 1.00 63.66 87 GLY A C 1
ATOM 691 O O . GLY A 1 87 ? -16.809 8.228 20.655 1.00 63.66 87 GLY A O 1
ATOM 692 N N . PRO A 1 88 ? -16.242 10.383 21.008 1.00 58.38 88 PRO A N 1
ATOM 693 C CA . PRO A 1 88 ? -16.871 10.393 22.315 1.00 58.38 88 PRO A CA 1
ATOM 694 C C . PRO A 1 88 ? -18.312 9.956 22.085 1.00 58.38 88 PRO A C 1
ATOM 696 O O . PRO A 1 88 ? -19.000 10.549 21.249 1.00 58.38 88 PRO A O 1
ATOM 699 N N . LYS A 1 89 ? -18.753 8.873 22.748 1.00 58.31 89 LYS A N 1
ATOM 700 C CA . LYS A 1 89 ? -20.173 8.530 22.769 1.00 58.31 89 LYS A CA 1
ATOM 701 C C . LYS A 1 89 ? -20.838 9.829 23.181 1.00 58.31 89 LYS A C 1
ATOM 703 O O . LYS A 1 89 ? -20.671 10.239 24.330 1.00 58.31 89 LYS A O 1
ATOM 708 N N . ARG A 1 90 ? -21.518 10.505 22.249 1.00 61.84 90 ARG A N 1
ATOM 709 C CA . ARG A 1 90 ? -22.413 11.600 22.586 1.00 61.84 90 ARG A CA 1
ATOM 710 C C . ARG A 1 90 ? -23.491 10.913 23.403 1.00 61.84 90 ARG A C 1
ATOM 712 O O . ARG A 1 90 ? -24.506 10.477 22.870 1.00 61.84 90 ARG A O 1
ATOM 719 N N . ARG A 1 91 ? -23.231 10.735 24.705 1.00 62.59 91 ARG A N 1
ATOM 720 C CA . ARG A 1 91 ? -24.287 10.633 25.692 1.00 62.59 91 ARG A CA 1
ATOM 721 C C . ARG A 1 91 ? -25.118 11.845 25.330 1.00 62.59 91 ARG A C 1
ATOM 723 O O . ARG A 1 91 ? -24.602 12.961 25.379 1.00 62.59 91 ARG A O 1
ATOM 730 N N . ARG A 1 92 ? -26.330 11.622 24.818 1.00 58.97 92 ARG A N 1
ATOM 731 C CA . ARG A 1 92 ? -27.332 12.674 24.833 1.00 58.97 92 ARG A CA 1
ATOM 732 C C . ARG A 1 92 ? -27.397 13.046 26.302 1.00 58.97 92 ARG A C 1
ATOM 734 O O . ARG A 1 92 ? -28.019 12.343 27.090 1.00 58.97 92 ARG A O 1
ATOM 741 N N . PHE A 1 93 ? -26.654 14.074 26.689 1.00 60.78 93 PHE A N 1
ATOM 742 C CA . PHE A 1 93 ? -27.060 14.877 27.805 1.00 60.78 93 PHE A CA 1
ATOM 743 C C . PHE A 1 93 ? -28.367 15.444 27.281 1.00 60.78 93 PHE A C 1
ATOM 745 O O . PHE A 1 93 ? -28.362 16.297 26.392 1.00 60.78 93 PHE A O 1
ATOM 752 N N . ALA A 1 94 ? -29.471 14.781 27.640 1.00 60.59 94 ALA A N 1
ATOM 753 C CA . ALA A 1 94 ? -30.789 15.324 27.414 1.00 60.59 94 ALA A CA 1
ATOM 754 C C . ALA A 1 94 ? -30.691 16.753 27.934 1.00 60.59 94 ALA A C 1
ATOM 756 O O . ALA A 1 94 ? -30.325 16.971 29.089 1.00 60.59 94 ALA A O 1
ATOM 757 N N . SER A 1 95 ? -30.822 17.697 27.010 1.00 54.97 95 SER A N 1
ATOM 758 C CA . SER A 1 95 ? -30.754 19.111 27.300 1.00 54.97 95 SER A CA 1
ATOM 759 C C . SER A 1 95 ? -31.888 19.374 28.281 1.00 54.97 95 SER A C 1
ATOM 761 O O . SER A 1 95 ? -33.048 19.442 27.888 1.00 54.97 95 SER A O 1
ATOM 763 N N . ALA A 1 96 ? -31.566 19.430 29.574 1.00 56.31 96 ALA A N 1
ATOM 764 C CA . ALA A 1 96 ? -32.344 20.231 30.490 1.00 56.31 96 ALA A CA 1
ATOM 765 C C . ALA A 1 96 ? -32.120 21.655 29.994 1.00 56.31 96 ALA A C 1
ATOM 767 O O . ALA A 1 96 ? -31.083 22.270 30.249 1.00 56.31 96 ALA A O 1
ATOM 768 N N . HIS A 1 97 ? -33.041 22.093 29.141 1.00 56.38 97 HIS A N 1
ATOM 769 C CA . HIS A 1 97 ? -33.254 23.492 28.854 1.00 56.38 97 HIS A CA 1
ATOM 770 C C . HIS A 1 97 ? -33.390 24.148 30.231 1.00 56.38 97 HIS A C 1
ATOM 772 O O . HIS A 1 97 ? -34.295 23.816 30.992 1.00 56.38 97 HIS A O 1
ATOM 778 N N . VAL A 1 98 ? -32.399 24.947 30.623 1.00 57.31 98 VAL A N 1
ATOM 779 C CA . VAL A 1 98 ? -32.498 25.755 31.833 1.00 57.31 98 VAL A CA 1
ATOM 780 C C . VAL A 1 98 ? -33.577 26.780 31.520 1.00 57.31 98 VAL A C 1
ATOM 782 O O . VAL A 1 98 ? -33.315 27.762 30.828 1.00 57.31 98 VAL A O 1
ATOM 785 N N . ASP A 1 99 ? -34.801 26.505 31.961 1.00 55.31 99 ASP A N 1
ATOM 786 C CA . ASP A 1 99 ? -35.880 27.479 31.951 1.00 55.31 99 ASP A CA 1
ATOM 787 C C . ASP A 1 99 ? -35.499 28.595 32.928 1.00 55.31 99 ASP A C 1
ATOM 789 O O . ASP A 1 99 ? -35.751 28.543 34.131 1.00 55.31 99 ASP A O 1
ATOM 793 N N . LEU A 1 100 ? -34.839 29.621 32.392 1.00 60.94 100 LEU A N 1
ATOM 794 C CA . LEU A 1 100 ? -34.737 30.942 32.999 1.00 60.94 100 LEU A CA 1
ATOM 795 C C . LEU A 1 100 ? -36.115 31.609 32.919 1.00 60.94 100 LEU A C 1
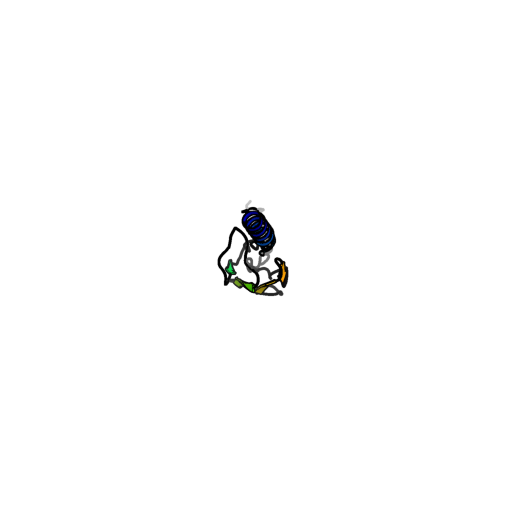ATOM 797 O O . LEU A 1 100 ? -36.344 32.529 32.141 1.00 60.94 100 LEU A O 1
ATOM 801 N N . ALA A 1 101 ? -37.045 31.118 33.727 1.00 61.44 101 ALA A N 1
ATOM 802 C CA . ALA A 1 101 ? -38.290 31.792 34.037 1.00 61.44 101 ALA A CA 1
ATOM 803 C C . ALA A 1 101 ? -38.651 31.454 35.482 1.00 61.44 101 ALA A C 1
ATOM 805 O O . ALA A 1 101 ? -39.307 30.449 35.729 1.00 61.44 101 ALA A O 1
ATOM 806 N N . ASN A 1 102 ? -38.147 32.258 36.426 1.00 51.44 102 ASN A N 1
ATOM 807 C CA . ASN A 1 102 ? -38.912 32.835 37.540 1.00 51.44 102 ASN A CA 1
ATOM 808 C C . ASN A 1 102 ? -37.981 33.255 38.695 1.00 51.44 102 ASN A C 1
ATOM 810 O O . ASN A 1 102 ? -37.766 32.505 39.645 1.00 51.44 102 ASN A O 1
ATOM 814 N N . ILE A 1 103 ? -37.442 34.472 38.617 1.00 57.25 103 ILE A N 1
ATOM 815 C CA . ILE A 1 103 ? -37.109 35.261 39.809 1.00 57.25 103 ILE A CA 1
ATOM 816 C C . ILE A 1 103 ? -37.874 36.574 39.637 1.00 57.25 103 ILE A C 1
ATOM 818 O O . ILE A 1 103 ? -37.451 37.448 38.880 1.00 57.25 103 ILE A O 1
ATOM 822 N N . SER A 1 104 ? -39.041 36.637 40.276 1.00 57.47 104 SER A N 1
ATOM 823 C CA . SER A 1 104 ? -39.809 37.850 40.570 1.00 57.47 104 SER A CA 1
ATOM 824 C C . SER A 1 104 ? -39.827 38.054 42.075 1.00 57.47 104 SER A C 1
ATOM 826 O O . SER A 1 104 ? -40.104 37.037 42.755 1.00 57.47 104 SER A O 1
#

InterPro domains:
  IPR000436 Sushi/SCR/CCP domain [SM00032] (25-83)
  IPR035976 Sushi/SCR/CCP superfamily [SSF57535] (25-84)

Organism: Ancylostoma caninum (NCBI:txid29170)

Foldseek 3Di:
DVVVVVVVVVVVVVVVVVCPVQLAAADDDAAPAWGKDWPDDADPRGHGFQIKIAIGGDADWDPAARIWGQHSNATVVNDGTHHDDPDPPPPCPVPPPPPPDDDD

pLDDT: mean 75.78, std 13.94, range [50.94, 94.38]

Radius of gyration: 27.54 Å; chains: 1; bounding box: 70×46×82 Å

Secondary structure (DSSP, 8-state):
--HHHHHHHHHHHHHHHT-----PBPPPPPPTTEEEEESSPPBTTBBPTTPEEEEEESS-B-SS-SEEEEETTEEESS-PPPB---------------------